Protein AF-A0A849DJG3-F1 (afdb_monomer_lite)

Radius of gyration: 14.97 Å; chains: 1; bounding box: 34×22×40 Å

Structure (mmCIF, N/CA/C/O backbone):
data_AF-A0A849DJG3-F1
#
_entry.id   AF-A0A849DJG3-F1
#
loop_
_atom_site.group_PDB
_atom_site.id
_atom_site.type_symbol
_atom_site.label_atom_id
_atom_site.label_alt_id
_atom_site.label_comp_id
_atom_site.label_asym_id
_atom_site.label_entity_id
_atom_site.label_seq_id
_atom_site.pdbx_PDB_ins_code
_atom_site.Cartn_x
_atom_site.Cartn_y
_atom_site.Cartn_z
_atom_site.occupancy
_atom_site.B_iso_or_equiv
_atom_site.auth_seq_id
_atom_site.auth_comp_id
_atom_site.auth_asym_id
_atom_site.auth_atom_id
_atom_site.pdbx_PDB_model_num
ATOM 1 N N . GLY A 1 1 ? 10.287 -8.464 -9.921 1.00 77.00 1 GLY A N 1
ATOM 2 C CA . GLY A 1 1 ? 10.095 -7.031 -9.621 1.00 77.00 1 GLY A CA 1
ATOM 3 C C . GLY A 1 1 ? 9.488 -6.338 -10.824 1.00 77.00 1 GLY A C 1
ATOM 4 O O . GLY A 1 1 ? 9.459 -6.937 -11.890 1.00 77.00 1 GLY A O 1
ATOM 5 N N . ILE A 1 2 ? 8.981 -5.118 -10.658 1.00 81.25 2 ILE A N 1
ATOM 6 C CA . ILE A 1 2 ? 8.447 -4.312 -11.768 1.00 81.25 2 ILE A CA 1
ATOM 7 C C . ILE A 1 2 ? 9.597 -3.468 -12.341 1.00 81.25 2 ILE A C 1
ATOM 9 O O . ILE A 1 2 ? 10.287 -2.836 -11.540 1.00 81.25 2 ILE A O 1
ATOM 13 N N . PRO A 1 3 ? 9.833 -3.462 -13.666 1.00 85.38 3 PRO A N 1
ATOM 14 C CA . PRO A 1 3 ? 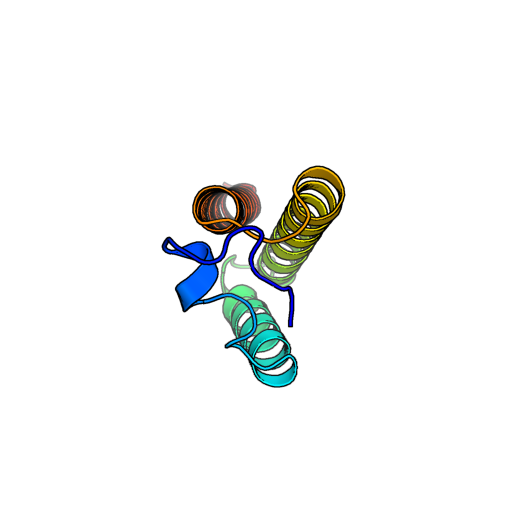10.914 -2.685 -1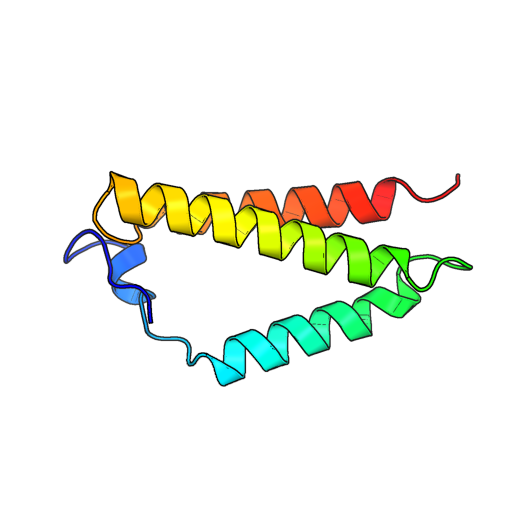4.266 1.00 85.38 3 PRO A CA 1
ATOM 15 C C . PRO A 1 3 ? 10.617 -1.178 -14.248 1.00 85.38 3 PRO A C 1
ATOM 17 O O . PRO A 1 3 ? 9.457 -0.751 -14.218 1.00 85.38 3 PRO A O 1
ATOM 20 N N . ALA A 1 4 ? 11.673 -0.367 -14.283 1.00 86.25 4 ALA A N 1
ATOM 21 C CA . ALA A 1 4 ? 11.552 1.077 -14.453 1.00 86.25 4 ALA A CA 1
ATOM 22 C C . ALA A 1 4 ? 11.092 1.418 -15.879 1.00 86.25 4 ALA A C 1
ATOM 24 O O . ALA A 1 4 ? 11.452 0.732 -16.831 1.00 86.25 4 ALA A O 1
ATOM 25 N N . ALA A 1 5 ? 10.307 2.486 -16.037 1.00 84.88 5 ALA A N 1
ATOM 26 C CA . ALA A 1 5 ? 9.841 2.940 -17.353 1.00 84.88 5 ALA A CA 1
ATOM 27 C C . ALA A 1 5 ? 10.922 3.706 -18.142 1.00 84.88 5 ALA A C 1
ATOM 29 O O . ALA A 1 5 ? 10.796 3.897 -19.348 1.00 84.88 5 ALA A O 1
ATOM 30 N N . ARG A 1 6 ? 11.950 4.210 -17.447 1.00 83.44 6 ARG A N 1
ATOM 31 C CA . ARG A 1 6 ? 13.086 4.961 -17.999 1.00 83.44 6 ARG A CA 1
ATOM 32 C C . ARG A 1 6 ? 14.368 4.519 -17.299 1.00 83.44 6 ARG A C 1
ATOM 34 O O . ARG A 1 6 ? 14.317 4.105 -16.144 1.00 83.44 6 ARG A O 1
ATOM 41 N N . GLU A 1 7 ? 15.501 4.662 -17.980 1.00 76.81 7 GLU A N 1
ATOM 42 C CA . GLU A 1 7 ? 16.822 4.273 -17.460 1.00 76.81 7 GLU A CA 1
ATOM 43 C C . GLU A 1 7 ? 17.356 5.212 -16.362 1.00 76.81 7 GLU A C 1
ATOM 45 O O . GLU A 1 7 ? 18.284 4.859 -15.642 1.00 76.81 7 GLU A O 1
ATOM 50 N N . THR A 1 8 ? 16.768 6.404 -16.204 1.00 74.25 8 THR A N 1
ATOM 51 C CA . THR A 1 8 ? 17.202 7.431 -15.245 1.00 74.25 8 THR A CA 1
ATOM 52 C C . THR A 1 8 ? 16.051 7.924 -14.354 1.00 74.25 8 THR A C 1
ATOM 54 O O . THR A 1 8 ? 14.870 7.730 -14.653 1.00 74.25 8 THR A O 1
ATOM 57 N N . GLY A 1 9 ? 16.394 8.584 -13.239 1.00 80.12 9 GLY A N 1
ATOM 58 C CA . GLY A 1 9 ? 15.446 9.154 -12.269 1.00 80.12 9 GLY A CA 1
ATOM 59 C C . GLY A 1 9 ? 15.118 8.232 -11.085 1.00 80.12 9 GLY A C 1
ATOM 60 O O . GLY A 1 9 ? 15.526 7.073 -11.055 1.00 80.12 9 GLY A O 1
ATOM 61 N N . MET A 1 10 ? 14.366 8.736 -10.093 1.00 74.88 10 MET A N 1
ATOM 62 C CA . MET A 1 10 ? 14.090 7.999 -8.841 1.00 74.88 10 MET A CA 1
ATOM 63 C C . MET A 1 10 ? 13.461 6.619 -9.061 1.00 74.88 10 MET A C 1
ATOM 65 O O . MET A 1 10 ? 13.811 5.680 -8.354 1.00 74.88 10 MET A O 1
ATOM 69 N N . GLY A 1 11 ? 12.574 6.470 -10.051 1.00 76.50 11 GLY A N 1
ATOM 70 C CA . GLY A 1 11 ? 11.958 5.178 -10.371 1.00 76.50 11 GLY A CA 1
ATOM 71 C C . GLY A 1 11 ? 12.983 4.104 -10.753 1.00 76.50 11 GLY A C 1
ATOM 72 O O . GLY A 1 11 ? 12.821 2.952 -10.365 1.00 76.50 11 GLY A O 1
ATOM 73 N N . ALA A 1 12 ? 14.071 4.483 -11.430 1.00 83.06 12 ALA A N 1
ATOM 74 C CA . ALA A 1 12 ? 15.148 3.567 -11.804 1.00 83.06 12 ALA A CA 1
ATOM 75 C C . ALA A 1 12 ? 15.964 3.081 -10.594 1.00 83.06 12 ALA A C 1
ATOM 77 O O . ALA A 1 12 ? 16.417 1.942 -10.585 1.00 83.06 12 ALA A O 1
ATOM 78 N N . LEU A 1 13 ? 16.101 3.907 -9.550 1.00 86.06 13 LEU A N 1
ATOM 79 C CA . LEU A 1 13 ? 16.875 3.569 -8.347 1.00 86.06 13 LEU A CA 1
ATOM 80 C C . LEU A 1 13 ? 16.195 2.517 -7.458 1.00 86.06 13 LEU A C 1
ATOM 82 O O . LEU A 1 13 ? 16.860 1.859 -6.662 1.00 86.06 13 LEU A O 1
ATOM 86 N N . VAL A 1 14 ? 14.872 2.383 -7.556 1.00 84.19 14 VAL A N 1
ATOM 87 C CA . VAL A 1 14 ? 14.063 1.575 -6.623 1.00 84.19 14 VAL A CA 1
ATOM 88 C C . VAL A 1 14 ? 13.256 0.474 -7.308 1.00 84.19 14 VAL A C 1
ATOM 90 O O . VAL A 1 14 ? 12.779 -0.450 -6.649 1.00 84.19 14 VAL A O 1
ATOM 93 N N . ALA A 1 15 ? 13.090 0.536 -8.629 1.00 86.75 15 ALA A N 1
ATOM 94 C CA . ALA A 1 15 ? 12.393 -0.495 -9.380 1.00 86.75 15 ALA A CA 1
ATOM 95 C C . ALA A 1 15 ? 13.087 -1.855 -9.219 1.00 86.75 15 ALA A C 1
ATOM 97 O O . ALA A 1 15 ? 14.273 -2.016 -9.487 1.00 86.75 15 ALA A O 1
ATOM 98 N N . GLY A 1 16 ? 12.324 -2.856 -8.782 1.00 84.81 16 GLY A N 1
ATOM 99 C CA . GLY A 1 16 ? 12.801 -4.235 -8.687 1.00 84.81 16 GLY A CA 1
ATOM 100 C C . GLY A 1 16 ? 13.797 -4.529 -7.561 1.00 84.81 16 GLY A C 1
ATOM 101 O O . GLY A 1 16 ? 14.229 -5.674 -7.467 1.00 84.81 16 GLY A O 1
ATOM 102 N N . THR A 1 17 ? 14.115 -3.567 -6.690 1.00 90.19 17 THR A N 1
ATOM 103 C CA . THR A 1 17 ? 15.072 -3.762 -5.584 1.00 90.19 17 THR A CA 1
ATOM 104 C C . THR A 1 17 ? 14.477 -4.522 -4.399 1.00 90.19 17 THR A C 1
ATOM 106 O O . THR A 1 17 ? 15.202 -5.163 -3.641 1.00 90.19 17 THR A O 1
ATOM 109 N N . VAL A 1 18 ? 13.151 -4.482 -4.239 1.00 90.50 18 VAL A N 1
ATOM 110 C CA . VAL A 1 18 ? 12.458 -5.119 -3.115 1.00 90.50 18 VAL A CA 1
ATOM 111 C C . VAL A 1 18 ? 11.979 -6.515 -3.509 1.00 90.50 18 VAL A C 1
ATOM 113 O O . VAL A 1 18 ? 11.205 -6.688 -4.456 1.00 90.50 18 VAL A O 1
ATOM 116 N N . ALA A 1 19 ? 12.421 -7.525 -2.761 1.00 92.81 19 ALA A N 1
ATOM 117 C CA . ALA A 1 19 ? 11.991 -8.902 -2.955 1.00 92.81 19 ALA A CA 1
ATOM 118 C C . ALA A 1 19 ? 10.509 -9.079 -2.573 1.00 92.81 19 ALA A C 1
ATOM 120 O O . ALA A 1 19 ? 10.031 -8.515 -1.588 1.00 92.81 19 ALA A O 1
ATOM 121 N N . ALA A 1 20 ? 9.779 -9.909 -3.325 1.00 91.38 20 ALA A N 1
ATOM 122 C CA . ALA A 1 20 ? 8.359 -10.168 -3.070 1.00 91.38 20 ALA A CA 1
ATOM 123 C C . ALA A 1 20 ? 8.062 -10.674 -1.638 1.00 91.38 20 ALA A C 1
ATOM 125 O O . ALA A 1 20 ? 7.088 -10.196 -1.052 1.00 91.38 20 ALA A O 1
ATOM 126 N N . PRO A 1 21 ? 8.891 -11.549 -1.026 1.00 94.06 21 PRO A N 1
ATOM 127 C CA . PRO A 1 21 ? 8.700 -11.944 0.369 1.00 94.06 21 PRO A CA 1
ATOM 128 C C . PRO A 1 21 ? 8.776 -10.761 1.337 1.00 94.06 21 PRO A C 1
ATOM 130 O O . PRO A 1 21 ? 7.970 -10.680 2.256 1.00 94.06 21 PRO A O 1
ATOM 133 N N . THR A 1 22 ? 9.685 -9.809 1.109 1.00 95.06 22 THR A N 1
ATOM 134 C CA . THR A 1 22 ? 9.815 -8.603 1.939 1.00 95.06 22 THR A CA 1
ATOM 135 C C . THR A 1 22 ? 8.554 -7.748 1.871 1.00 95.06 22 THR A C 1
ATOM 137 O O . THR A 1 22 ? 8.061 -7.308 2.905 1.00 95.06 22 THR A O 1
ATOM 140 N N . VAL A 1 23 ? 7.989 -7.561 0.672 1.00 93.19 23 VAL A N 1
ATOM 141 C CA . VAL A 1 23 ? 6.716 -6.840 0.493 1.00 93.19 23 VAL A CA 1
ATOM 142 C C . VAL A 1 23 ? 5.580 -7.552 1.229 1.00 93.19 23 VAL A C 1
ATOM 144 O O . VAL A 1 23 ? 4.821 -6.907 1.947 1.00 93.19 23 VAL A O 1
ATOM 147 N N . ALA A 1 24 ? 5.478 -8.876 1.086 1.00 94.69 24 ALA A N 1
ATOM 148 C CA . ALA A 1 24 ? 4.428 -9.664 1.726 1.00 94.69 24 ALA A CA 1
ATOM 149 C C . ALA A 1 24 ? 4.522 -9.622 3.260 1.00 94.69 24 ALA A C 1
ATOM 151 O O . ALA A 1 24 ? 3.515 -9.400 3.930 1.00 94.69 24 ALA A O 1
ATOM 152 N N . LEU A 1 25 ? 5.727 -9.780 3.816 1.00 97.81 25 LEU A N 1
ATOM 153 C CA . LEU A 1 25 ? 5.964 -9.719 5.260 1.00 97.81 25 LEU A CA 1
ATOM 154 C C . LEU A 1 25 ? 5.700 -8.320 5.825 1.00 97.81 25 LEU A C 1
ATOM 156 O O . LEU A 1 25 ? 5.077 -8.204 6.877 1.00 97.81 25 LEU A O 1
ATOM 160 N N . ALA A 1 26 ? 6.115 -7.262 5.123 1.00 96.75 26 ALA A N 1
ATOM 161 C CA . ALA A 1 26 ? 5.830 -5.889 5.533 1.00 96.75 26 ALA A CA 1
ATOM 162 C C . ALA A 1 26 ? 4.322 -5.597 5.513 1.00 96.75 26 ALA A C 1
ATOM 164 O O . ALA A 1 26 ? 3.788 -5.076 6.490 1.00 96.75 26 ALA A O 1
ATOM 165 N N . ALA A 1 27 ? 3.619 -5.986 4.444 1.00 95.94 27 ALA A N 1
ATOM 166 C CA . ALA A 1 27 ? 2.168 -5.836 4.346 1.00 95.94 27 ALA A CA 1
ATOM 167 C C . ALA A 1 27 ? 1.437 -6.591 5.466 1.00 95.94 27 ALA A C 1
ATOM 169 O O . ALA A 1 27 ? 0.532 -6.036 6.089 1.00 95.94 27 ALA A O 1
ATOM 170 N N . LEU A 1 28 ? 1.861 -7.825 5.767 1.00 97.75 28 LEU A N 1
ATOM 171 C CA . LEU A 1 28 ? 1.318 -8.608 6.875 1.00 97.75 28 LEU A CA 1
ATOM 172 C C . LEU A 1 28 ? 1.580 -7.928 8.224 1.00 97.75 28 LEU A C 1
ATOM 174 O O . LEU A 1 28 ? 0.655 -7.783 9.016 1.00 97.75 28 LEU A O 1
ATOM 178 N N . GLY A 1 29 ? 2.809 -7.473 8.476 1.00 98.00 29 GLY A N 1
ATOM 179 C CA . GLY A 1 29 ? 3.172 -6.776 9.712 1.00 98.00 29 GLY A CA 1
ATOM 180 C C . GLY A 1 29 ? 2.354 -5.503 9.933 1.00 98.00 29 GLY A C 1
ATOM 181 O O . GLY A 1 29 ? 1.834 -5.294 11.025 1.00 98.00 29 GLY A O 1
ATOM 182 N N . ILE A 1 30 ? 2.170 -4.692 8.886 1.00 97.31 30 ILE A N 1
ATOM 183 C CA . ILE A 1 30 ? 1.344 -3.475 8.935 1.00 97.31 30 ILE A CA 1
ATOM 184 C C . ILE A 1 30 ? -0.127 -3.827 9.189 1.00 97.31 30 ILE A C 1
ATOM 186 O O . ILE A 1 30 ? -0.765 -3.199 10.031 1.00 97.31 30 ILE A O 1
ATOM 190 N N . ALA A 1 31 ? -0.667 -4.846 8.513 1.00 96.38 31 ALA A N 1
ATOM 191 C CA . ALA A 1 31 ? -2.045 -5.283 8.728 1.00 96.38 31 ALA A CA 1
ATOM 192 C C . ALA A 1 31 ? -2.270 -5.786 10.164 1.00 96.38 31 ALA A C 1
ATOM 194 O O . ALA A 1 31 ? -3.266 -5.423 10.782 1.00 96.38 31 ALA A O 1
ATOM 195 N N . LEU A 1 32 ? -1.335 -6.565 10.721 1.00 97.75 32 LEU A N 1
ATOM 196 C CA . LEU A 1 32 ? -1.399 -7.032 12.110 1.00 97.75 32 LEU A CA 1
ATOM 197 C C . LEU A 1 32 ? -1.296 -5.870 13.107 1.00 97.75 32 LEU A C 1
ATOM 199 O O . LEU A 1 32 ? -2.081 -5.807 14.050 1.00 97.75 32 LEU A O 1
ATOM 203 N N . ALA A 1 33 ? -0.385 -4.921 12.881 1.00 96.75 33 ALA A N 1
ATOM 204 C CA . ALA A 1 33 ? -0.255 -3.728 13.720 1.00 96.75 33 ALA A CA 1
ATOM 205 C C . ALA A 1 33 ? -1.516 -2.846 13.685 1.00 96.75 33 ALA A C 1
ATOM 207 O O . ALA A 1 33 ? -1.856 -2.201 14.675 1.00 96.75 33 ALA A O 1
ATOM 208 N N . ALA A 1 34 ? -2.247 -2.847 12.568 1.00 95.75 34 ALA A N 1
ATOM 209 C CA . ALA A 1 34 ? -3.481 -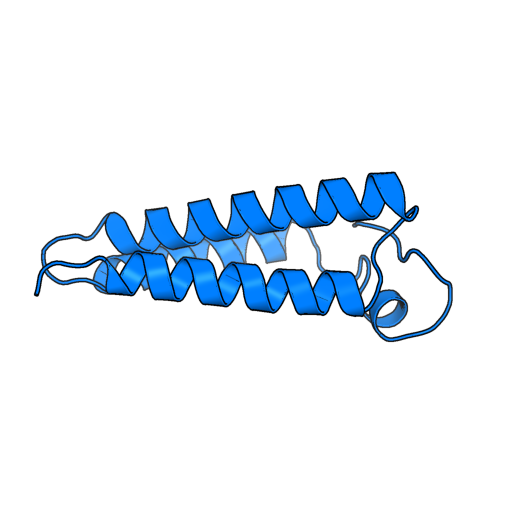2.085 12.417 1.00 95.75 34 ALA A CA 1
ATOM 210 C C . ALA A 1 34 ? -4.683 -2.692 13.170 1.00 95.75 34 ALA A C 1
ATOM 212 O O . ALA A 1 34 ? -5.704 -2.017 13.299 1.00 95.75 34 ALA A O 1
ATOM 213 N N . ILE A 1 35 ? -4.592 -3.923 13.698 1.00 96.56 35 ILE A N 1
ATOM 214 C CA . ILE A 1 35 ? -5.686 -4.564 14.456 1.00 96.56 35 ILE A CA 1
ATOM 215 C C . ILE A 1 35 ? -6.102 -3.706 15.656 1.00 96.56 35 ILE A C 1
ATOM 217 O O . ILE A 1 35 ? -7.287 -3.543 15.928 1.00 96.56 35 ILE A O 1
ATOM 221 N N . SER A 1 36 ? -5.146 -3.118 16.371 1.00 94.19 36 SER A N 1
ATOM 222 C CA . SER A 1 36 ? -5.422 -2.299 17.556 1.00 94.19 36 SER A CA 1
ATOM 223 C C . SER A 1 36 ? -5.722 -0.831 17.243 1.00 94.19 36 SER A C 1
ATOM 225 O O . SER A 1 36 ? -5.853 -0.038 18.170 1.00 94.19 36 SER A O 1
ATOM 227 N N . ALA A 1 37 ? -5.810 -0.442 15.966 1.00 92.88 37 ALA A N 1
ATOM 228 C CA . ALA A 1 37 ? -5.927 0.965 15.581 1.00 92.88 37 ALA A CA 1
ATOM 229 C C . ALA A 1 37 ? -7.258 1.606 16.007 1.00 92.88 37 ALA A C 1
ATOM 231 O O . ALA A 1 37 ? -7.313 2.819 16.194 1.00 92.88 37 ALA A O 1
ATOM 232 N N . ILE A 1 38 ? -8.328 0.812 16.145 1.00 92.56 38 ILE A N 1
ATOM 233 C CA . ILE A 1 38 ? -9.670 1.307 16.476 1.00 92.56 38 ILE A CA 1
ATOM 234 C C . ILE A 1 38 ? -10.273 0.450 17.593 1.00 92.56 38 ILE A C 1
ATOM 236 O O . ILE A 1 38 ? -10.565 -0.733 17.367 1.00 92.56 38 ILE A O 1
ATOM 240 N N . PRO A 1 39 ? -10.493 1.024 18.792 1.00 90.94 39 PRO A N 1
ATOM 241 C CA . PRO A 1 39 ? -11.127 0.320 19.899 1.00 90.94 39 PRO A CA 1
ATOM 242 C C . PRO A 1 39 ? -12.474 -0.288 19.491 1.00 90.94 39 PRO A C 1
ATOM 244 O O . PRO A 1 39 ? -13.304 0.358 18.857 1.00 90.94 39 PRO A O 1
ATOM 247 N N . GLY A 1 40 ? -12.686 -1.562 19.825 1.00 92.31 40 GLY A N 1
ATOM 248 C CA . GLY A 1 40 ? -13.931 -2.276 19.521 1.00 92.31 40 GLY A CA 1
ATOM 249 C C . GLY A 1 40 ? -14.127 -2.685 18.053 1.00 92.31 40 GLY A C 1
ATOM 250 O O . GLY A 1 40 ? -15.099 -3.376 17.753 1.00 92.31 40 GLY A O 1
ATOM 251 N N . ARG A 1 41 ? -13.220 -2.326 17.128 1.00 93.69 41 ARG A N 1
ATOM 252 C CA . ARG A 1 41 ? -13.309 -2.697 15.699 1.00 93.69 41 ARG A CA 1
ATOM 253 C C . ARG A 1 41 ? -11.973 -3.232 15.161 1.00 93.69 41 ARG A C 1
ATOM 255 O O . ARG A 1 41 ? -11.386 -2.624 14.265 1.00 93.69 41 ARG A O 1
ATOM 262 N N . PRO A 1 42 ? -11.513 -4.410 15.629 1.00 95.19 42 PRO A N 1
ATOM 263 C CA . PRO A 1 42 ? -10.185 -4.937 15.298 1.00 95.19 42 PRO A CA 1
ATOM 264 C C . PRO A 1 42 ? -9.979 -5.257 13.812 1.00 95.19 42 PRO A C 1
ATOM 266 O O . PRO A 1 42 ? -8.858 -5.412 13.341 1.00 95.19 42 PRO A O 1
ATOM 269 N N . TRP A 1 43 ? -11.068 -5.373 13.057 1.00 95.75 43 TRP A N 1
ATOM 270 C CA . TRP A 1 43 ? -11.049 -5.666 11.629 1.00 95.75 43 TRP A CA 1
ATOM 271 C C . TRP A 1 43 ? -10.861 -4.421 10.758 1.00 95.75 43 TRP A C 1
ATOM 273 O O . TRP A 1 43 ? -10.419 -4.542 9.618 1.00 95.75 43 TRP A O 1
ATOM 283 N N . GLN A 1 44 ? -11.189 -3.226 11.258 1.00 95.69 44 GLN A N 1
ATOM 284 C CA . GLN A 1 44 ? -11.268 -2.031 10.418 1.00 95.69 44 GLN A CA 1
ATOM 285 C C . GLN A 1 44 ? -9.889 -1.583 9.925 1.00 95.69 44 GLN A C 1
ATOM 287 O O . GLN A 1 44 ? -9.738 -1.284 8.743 1.00 95.69 44 GLN A O 1
ATOM 292 N N . GLY A 1 45 ? -8.877 -1.593 10.796 1.00 96.38 45 GLY A N 1
ATOM 293 C CA . GLY A 1 45 ? -7.504 -1.267 10.413 1.00 96.38 45 GLY A CA 1
ATOM 294 C C . GLY A 1 45 ? -6.931 -2.215 9.352 1.00 96.38 45 GLY A C 1
ATOM 295 O O . GLY A 1 45 ? -6.535 -1.737 8.288 1.00 96.38 45 GLY A O 1
ATOM 296 N N . PRO A 1 46 ? -6.945 -3.546 9.565 1.00 97.38 46 PRO A N 1
ATOM 297 C CA . PRO A 1 46 ? -6.500 -4.506 8.555 1.00 97.38 46 PRO A CA 1
ATOM 298 C C . PRO A 1 46 ? -7.236 -4.358 7.217 1.00 97.38 46 PRO A C 1
ATOM 300 O O . PRO A 1 46 ? -6.605 -4.384 6.162 1.00 97.38 46 PRO A O 1
ATOM 303 N N . VAL A 1 47 ? -8.559 -4.152 7.242 1.00 97.25 47 VAL A N 1
ATOM 304 C CA . VAL A 1 47 ? -9.356 -3.944 6.021 1.00 97.25 47 VAL A CA 1
ATOM 305 C C . VAL A 1 47 ? -8.946 -2.660 5.296 1.00 97.25 47 VAL A C 1
ATOM 307 O O . VAL A 1 47 ? -8.800 -2.689 4.075 1.00 97.25 47 VAL A O 1
ATOM 310 N N . ALA A 1 48 ? -8.704 -1.560 6.016 1.00 97.00 48 ALA A N 1
ATOM 311 C CA . ALA A 1 48 ? -8.232 -0.307 5.426 1.00 97.00 48 ALA A CA 1
ATOM 312 C C . ALA A 1 48 ? -6.865 -0.475 4.744 1.00 97.00 48 ALA A C 1
ATOM 314 O O . ALA A 1 48 ? -6.695 -0.050 3.602 1.00 97.00 48 ALA A O 1
ATOM 315 N N . VAL A 1 49 ? -5.923 -1.164 5.399 1.00 97.19 49 VAL A N 1
ATOM 316 C CA . VAL A 1 49 ? -4.596 -1.473 4.837 1.00 97.19 49 VAL A CA 1
ATOM 317 C C . VAL A 1 49 ? -4.726 -2.310 3.564 1.00 97.19 49 VAL A C 1
ATOM 319 O O . VAL A 1 49 ? -4.141 -1.967 2.537 1.00 97.19 49 VAL A O 1
ATOM 322 N N . VAL A 1 50 ? -5.518 -3.387 3.590 1.00 97.81 50 VAL A N 1
ATOM 323 C CA . VAL A 1 50 ? -5.717 -4.253 2.415 1.00 97.81 50 VAL A CA 1
ATOM 324 C C . VAL A 1 50 ? -6.362 -3.481 1.265 1.00 97.81 50 VAL A C 1
ATOM 326 O O . VAL A 1 50 ? -5.888 -3.570 0.133 1.00 97.81 50 VAL A O 1
ATOM 329 N N . ALA A 1 51 ? -7.401 -2.688 1.535 1.00 97.81 51 ALA A N 1
ATOM 330 C CA . ALA A 1 51 ? -8.060 -1.873 0.517 1.00 97.81 51 ALA A CA 1
ATOM 331 C C . ALA A 1 51 ? -7.098 -0.853 -0.116 1.00 97.81 51 ALA A C 1
ATOM 333 O O . ALA A 1 51 ? -7.062 -0.715 -1.341 1.00 97.81 51 ALA A O 1
ATOM 334 N N . ALA A 1 52 ? -6.272 -0.193 0.701 1.00 97.94 52 ALA A N 1
ATOM 335 C CA . ALA A 1 52 ? -5.256 0.749 0.243 1.00 97.94 52 ALA A CA 1
ATOM 336 C C . ALA A 1 52 ? -4.193 0.070 -0.642 1.00 97.94 52 ALA A C 1
ATOM 338 O O . ALA A 1 52 ? -3.882 0.568 -1.726 1.00 97.94 52 ALA A O 1
ATOM 339 N N . LEU A 1 53 ? -3.694 -1.106 -0.241 1.00 97.75 53 LEU A N 1
ATOM 340 C CA . LEU A 1 53 ? -2.732 -1.888 -1.027 1.00 97.75 53 LEU A CA 1
ATOM 341 C C . LEU A 1 53 ? -3.318 -2.372 -2.360 1.00 97.75 53 LEU A C 1
ATOM 343 O O . LEU A 1 53 ? -2.631 -2.337 -3.382 1.00 97.75 53 LEU A O 1
ATOM 347 N N . VAL A 1 54 ? -4.587 -2.791 -2.380 1.00 98.19 54 VAL A N 1
ATOM 348 C CA . VAL A 1 54 ? -5.285 -3.168 -3.620 1.00 98.19 54 VAL A CA 1
ATOM 349 C C . VAL A 1 54 ? -5.394 -1.968 -4.558 1.00 98.19 54 VAL A C 1
ATOM 351 O O . VAL A 1 54 ? -5.061 -2.088 -5.738 1.00 98.19 54 VAL A O 1
ATOM 354 N N . ALA A 1 55 ? -5.801 -0.802 -4.051 1.00 98.12 55 ALA A N 1
ATOM 355 C CA . ALA A 1 55 ? -5.89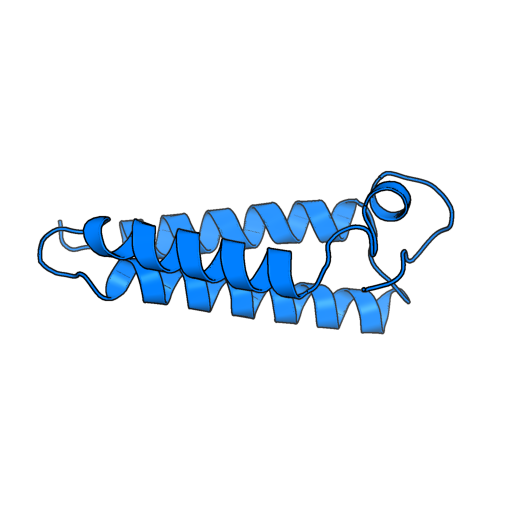7 0.420 -4.847 1.00 98.12 55 ALA A CA 1
ATOM 356 C C . ALA A 1 55 ? -4.538 0.831 -5.438 1.00 98.12 55 ALA A C 1
ATOM 358 O O . ALA A 1 55 ? -4.439 1.089 -6.640 1.00 98.12 55 ALA A O 1
ATOM 359 N N . ALA A 1 56 ? -3.474 0.804 -4.632 1.00 96.94 56 ALA A N 1
ATOM 360 C CA . ALA A 1 56 ? -2.115 1.067 -5.096 1.00 96.94 56 ALA A CA 1
ATOM 361 C C . ALA A 1 56 ? -1.653 0.045 -6.146 1.00 96.94 56 ALA A C 1
ATOM 363 O O . ALA A 1 56 ? -1.088 0.420 -7.172 1.00 96.94 56 ALA A O 1
ATOM 364 N N . GLY A 1 57 ? -1.953 -1.242 -5.952 1.00 95.94 57 GLY A N 1
ATOM 365 C CA . GLY A 1 57 ? -1.660 -2.294 -6.927 1.00 95.94 57 GLY A CA 1
ATOM 366 C C . GLY A 1 57 ? -2.372 -2.081 -8.266 1.00 95.94 57 GLY A C 1
ATOM 367 O O . GLY A 1 57 ? -1.772 -2.271 -9.326 1.00 95.94 57 GLY A O 1
ATOM 368 N N . LEU A 1 58 ? -3.631 -1.634 -8.246 1.00 97.81 58 LEU A N 1
ATOM 369 C CA . LEU A 1 58 ? -4.384 -1.287 -9.454 1.00 97.81 58 LEU A CA 1
ATOM 370 C C . LEU A 1 58 ? -3.805 -0.057 -10.158 1.00 97.81 58 LEU A C 1
ATOM 372 O O . LEU A 1 58 ? -3.656 -0.087 -11.382 1.00 97.81 58 LEU A O 1
ATOM 376 N N . LEU A 1 59 ? -3.438 0.981 -9.402 1.00 96.12 59 LEU A N 1
ATOM 377 C CA . LEU A 1 59 ? -2.772 2.178 -9.919 1.00 96.12 59 LEU A CA 1
ATOM 378 C C . LEU A 1 59 ? -1.448 1.814 -10.594 1.00 96.12 59 LEU A C 1
ATOM 380 O O . LEU A 1 59 ? -1.236 2.155 -11.756 1.00 96.12 59 LEU A O 1
ATOM 384 N N . ILE A 1 60 ? -0.593 1.054 -9.909 1.00 95.19 60 ILE A N 1
ATOM 385 C CA . ILE A 1 60 ? 0.692 0.590 -10.439 1.00 95.19 60 ILE A CA 1
ATOM 386 C C . ILE A 1 60 ? 0.471 -0.263 -11.688 1.00 95.19 60 ILE A C 1
ATOM 388 O O . ILE A 1 60 ? 1.106 -0.033 -12.714 1.00 95.19 60 ILE A O 1
ATOM 392 N N . ARG A 1 61 ? -0.471 -1.213 -11.662 1.00 95.81 61 ARG A N 1
ATOM 393 C CA . ARG A 1 61 ? -0.801 -2.039 -12.834 1.00 95.81 61 ARG A CA 1
ATOM 394 C C . ARG A 1 61 ? -1.306 -1.196 -14.003 1.00 95.81 61 ARG A C 1
ATOM 396 O O . ARG A 1 61 ? -1.045 -1.534 -15.157 1.00 95.81 61 ARG A O 1
ATOM 403 N N . HIS A 1 62 ? -2.082 -0.148 -13.744 1.00 96.38 62 HIS A N 1
ATOM 404 C CA . HIS A 1 62 ? -2.526 0.778 -14.781 1.00 96.38 62 HIS A CA 1
ATOM 405 C C . HIS A 1 62 ? -1.340 1.555 -15.359 1.00 96.38 62 HIS A C 1
ATOM 407 O O . HIS A 1 62 ? -1.150 1.548 -16.573 1.00 96.38 62 HIS A O 1
ATOM 413 N N . ALA A 1 63 ? -0.515 2.145 -14.496 1.00 94.44 63 ALA A N 1
ATOM 414 C CA . ALA A 1 63 ? 0.649 2.926 -14.881 1.00 94.44 63 ALA A CA 1
ATOM 415 C C . ALA A 1 63 ? 1.660 2.098 -15.680 1.00 94.44 63 ALA A C 1
ATOM 417 O O . ALA A 1 63 ? 2.043 2.505 -16.768 1.00 94.44 63 ALA A O 1
ATOM 418 N N . VAL A 1 64 ? 2.007 0.892 -15.226 1.00 94.25 64 VAL A N 1
ATOM 419 C CA . VAL A 1 64 ? 2.929 -0.009 -15.939 1.00 94.25 64 VAL A CA 1
ATOM 420 C C . VAL A 1 64 ? 2.391 -0.371 -17.320 1.00 94.25 64 VAL A C 1
ATOM 422 O O . VAL A 1 64 ? 3.130 -0.318 -18.297 1.00 94.25 64 VAL A O 1
ATOM 425 N N . ARG A 1 65 ? 1.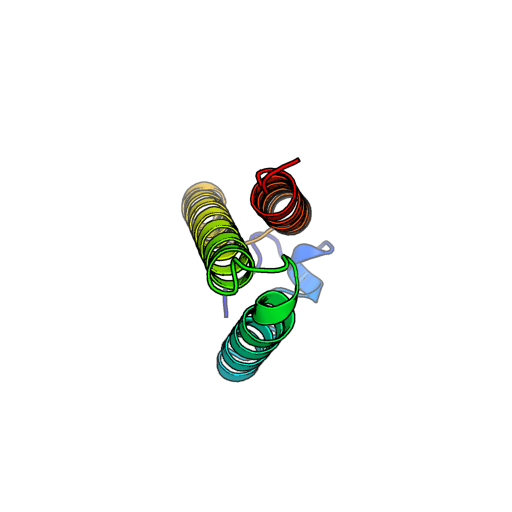093 -0.688 -17.433 1.00 94.81 65 ARG A N 1
ATOM 426 C CA . ARG A 1 65 ? 0.470 -1.001 -18.732 1.00 94.81 65 ARG A CA 1
ATOM 427 C C . ARG A 1 65 ? 0.442 0.193 -19.686 1.00 94.81 65 ARG A C 1
ATOM 429 O O . ARG A 1 65 ? 0.453 -0.015 -20.892 1.00 94.81 65 ARG A O 1
ATOM 436 N N . ARG A 1 66 ? 0.350 1.418 -19.165 1.00 94.88 66 ARG A N 1
ATOM 437 C CA . ARG A 1 66 ? 0.281 2.650 -19.966 1.00 94.88 66 ARG A CA 1
ATOM 438 C C . ARG A 1 66 ? 1.654 3.218 -20.320 1.00 94.88 66 ARG A C 1
ATOM 440 O O . ARG A 1 66 ? 1.807 3.756 -21.406 1.00 94.88 66 ARG A O 1
ATOM 447 N N . LEU A 1 67 ? 2.612 3.127 -19.402 1.00 91.06 67 LEU A N 1
ATOM 448 C CA . LEU A 1 67 ? 3.905 3.814 -19.463 1.00 91.06 67 LEU A CA 1
ATOM 449 C C . LEU A 1 67 ? 5.079 2.869 -19.757 1.00 91.06 67 LEU A C 1
ATOM 451 O O . LEU A 1 67 ? 6.185 3.344 -19.982 1.00 91.06 67 LEU A O 1
ATOM 455 N N . GLY A 1 68 ? 4.864 1.549 -19.733 1.00 89.69 68 GLY A N 1
ATOM 456 C CA . GLY A 1 68 ? 5.906 0.544 -19.977 1.00 89.69 68 GLY A CA 1
ATOM 457 C C . GLY A 1 68 ? 6.760 0.187 -18.753 1.00 89.69 68 GLY A C 1
ATOM 458 O O . GLY A 1 68 ? 7.679 -0.615 -18.870 1.00 89.69 68 GLY A O 1
ATOM 459 N N . GLY A 1 69 ? 6.458 0.737 -17.574 1.00 89.94 69 GLY A N 1
ATOM 460 C CA . GLY A 1 69 ? 7.174 0.469 -16.324 1.00 89.94 69 GLY A CA 1
ATOM 461 C C . GLY A 1 69 ? 6.760 1.427 -15.204 1.00 89.94 69 GLY A C 1
ATOM 462 O O . GLY A 1 69 ? 5.773 2.152 -15.337 1.00 89.94 69 GLY A O 1
ATOM 463 N N . ILE A 1 70 ? 7.515 1.447 -14.102 1.00 91.31 70 ILE A N 1
ATOM 464 C CA . ILE A 1 70 ? 7.333 2.411 -12.998 1.00 91.31 70 ILE A CA 1
ATOM 465 C C . ILE A 1 70 ? 8.212 3.656 -13.184 1.00 91.31 70 ILE A C 1
ATOM 467 O O . ILE A 1 70 ? 9.382 3.557 -13.553 1.00 91.31 70 ILE A O 1
ATOM 471 N N . THR A 1 71 ? 7.656 4.831 -12.882 1.00 92.00 71 THR A N 1
ATOM 472 C CA . THR A 1 71 ? 8.372 6.116 -12.774 1.00 92.00 71 THR A CA 1
ATOM 473 C C . THR A 1 71 ? 8.402 6.607 -11.322 1.00 92.00 71 THR A C 1
ATOM 475 O O . THR A 1 71 ? 7.730 6.043 -10.456 1.00 92.00 71 THR A O 1
ATOM 478 N N . GLY A 1 72 ? 9.159 7.677 -11.049 1.00 89.69 72 GLY A N 1
ATOM 479 C CA . GLY A 1 72 ? 9.150 8.338 -9.737 1.00 89.69 72 GLY A CA 1
ATOM 480 C C . GLY A 1 72 ? 7.763 8.868 -9.352 1.00 89.69 72 GLY A C 1
ATOM 481 O O . GLY A 1 72 ? 7.315 8.622 -8.237 1.00 89.69 72 GLY A O 1
ATOM 482 N N . ASP A 1 73 ? 7.046 9.489 -10.293 1.00 91.31 73 ASP A N 1
ATOM 483 C CA . ASP A 1 73 ? 5.707 10.049 -10.048 1.00 91.31 73 ASP A CA 1
ATOM 484 C C . ASP A 1 73 ? 4.680 8.967 -9.696 1.00 91.31 73 ASP A C 1
ATOM 486 O O . ASP A 1 73 ? 3.855 9.147 -8.806 1.00 91.31 73 ASP A O 1
ATOM 490 N N . VAL A 1 74 ? 4.754 7.805 -10.355 1.00 93.25 74 VAL A N 1
ATOM 491 C CA . VAL A 1 74 ? 3.880 6.657 -10.059 1.00 93.25 74 VAL A CA 1
ATOM 492 C C . VAL A 1 74 ? 4.137 6.127 -8.652 1.00 93.25 74 VAL A C 1
ATOM 494 O O . VAL A 1 74 ? 3.192 5.760 -7.956 1.00 93.25 74 VAL A O 1
ATOM 497 N N . LEU A 1 75 ? 5.402 6.088 -8.226 1.00 91.62 75 LEU A N 1
ATOM 498 C CA . LEU A 1 75 ? 5.752 5.679 -6.870 1.00 91.62 75 LEU A CA 1
ATOM 499 C C . LEU A 1 75 ? 5.256 6.695 -5.835 1.00 91.62 75 LEU A C 1
ATOM 501 O O . LEU A 1 75 ? 4.657 6.288 -4.844 1.00 91.62 75 LEU A O 1
ATOM 505 N N . GLY A 1 76 ? 5.453 7.993 -6.087 1.00 94.06 76 GLY A N 1
ATOM 506 C CA . GLY A 1 76 ? 4.938 9.068 -5.234 1.00 94.06 76 GLY A CA 1
ATOM 507 C C . GLY A 1 76 ? 3.419 8.993 -5.081 1.00 94.06 76 GLY A C 1
ATOM 508 O O . GLY A 1 76 ? 2.914 8.906 -3.964 1.00 94.06 76 GLY A O 1
ATOM 509 N N . ALA A 1 77 ? 2.698 8.882 -6.198 1.00 95.56 77 ALA A N 1
ATOM 510 C CA . ALA A 1 77 ? 1.248 8.721 -6.198 1.00 95.56 77 ALA A CA 1
ATOM 511 C C . ALA A 1 77 ? 0.796 7.450 -5.461 1.00 95.56 77 ALA A C 1
ATOM 513 O O . ALA A 1 77 ? -0.199 7.477 -4.742 1.00 95.56 77 ALA A O 1
ATOM 514 N N . ALA A 1 78 ? 1.514 6.330 -5.598 1.00 95.62 78 ALA A N 1
ATOM 515 C CA . ALA A 1 78 ? 1.190 5.106 -4.869 1.00 95.62 78 ALA A CA 1
ATOM 516 C C . ALA A 1 78 ? 1.340 5.282 -3.349 1.00 95.62 78 ALA A C 1
ATOM 518 O O . ALA A 1 78 ? 0.490 4.796 -2.600 1.00 95.62 78 ALA A O 1
ATOM 519 N N . VAL A 1 79 ? 2.380 5.989 -2.893 1.00 95.69 79 VAL A N 1
ATOM 520 C CA . VAL A 1 79 ? 2.579 6.309 -1.469 1.00 95.69 79 VAL A CA 1
ATOM 521 C C . VAL A 1 79 ? 1.447 7.194 -0.953 1.00 95.69 79 VAL A C 1
ATOM 523 O O . VAL A 1 79 ? 0.829 6.848 0.054 1.00 95.69 79 VAL A O 1
ATOM 526 N N . GLU A 1 80 ? 1.129 8.281 -1.659 1.00 97.81 80 GLU A N 1
ATOM 527 C CA . GLU A 1 80 ? 0.045 9.192 -1.277 1.00 97.81 80 GLU A CA 1
ATOM 528 C C . GLU A 1 80 ? -1.309 8.480 -1.241 1.00 97.81 80 GLU A C 1
ATOM 530 O O . GLU A 1 80 ? -1.985 8.514 -0.218 1.00 97.81 80 GLU A O 1
ATOM 535 N N . VAL A 1 81 ? -1.681 7.749 -2.299 1.00 98.06 81 VAL A N 1
ATOM 536 C CA . VAL A 1 81 ? -2.957 7.013 -2.364 1.00 98.06 81 VAL A CA 1
ATOM 537 C C . VAL A 1 81 ? -3.069 5.994 -1.236 1.00 98.06 81 VAL A C 1
ATOM 539 O O . VAL A 1 81 ? -4.106 5.922 -0.576 1.00 98.06 81 VAL A O 1
ATOM 542 N N . THR A 1 82 ? -2.013 5.217 -0.984 1.00 97.56 82 THR A N 1
ATOM 543 C CA . THR A 1 82 ? -2.036 4.209 0.086 1.00 97.56 82 THR A CA 1
ATOM 544 C C . THR A 1 82 ? -2.188 4.875 1.452 1.00 97.56 82 THR A C 1
ATOM 546 O O . THR A 1 82 ? -3.021 4.450 2.256 1.00 97.56 82 THR A O 1
ATOM 549 N N . GLY A 1 83 ? -1.419 5.938 1.707 1.00 97.06 83 GLY A N 1
ATOM 550 C CA . GLY A 1 83 ? -1.474 6.702 2.951 1.00 97.06 83 GLY A CA 1
ATOM 551 C C . GLY A 1 83 ? -2.845 7.334 3.172 1.00 97.06 83 GLY A C 1
ATOM 552 O O . GLY A 1 83 ? -3.462 7.111 4.212 1.00 97.06 83 GLY A O 1
ATOM 553 N N . THR A 1 84 ? -3.370 8.045 2.174 1.00 97.94 84 THR A N 1
ATOM 554 C CA . THR A 1 84 ? -4.686 8.687 2.232 1.00 97.94 84 THR A CA 1
ATOM 555 C C . THR A 1 84 ? -5.798 7.673 2.463 1.00 97.94 84 THR A C 1
ATOM 557 O O . THR A 1 84 ? -6.607 7.871 3.364 1.00 97.94 84 THR A O 1
ATOM 560 N N . LEU A 1 85 ? -5.843 6.571 1.707 1.00 97.81 85 LEU A N 1
ATOM 561 C CA . LEU A 1 85 ? -6.890 5.557 1.875 1.00 97.81 85 LEU A CA 1
ATOM 562 C C . LEU A 1 85 ? -6.813 4.866 3.236 1.00 97.81 85 LEU A C 1
ATOM 564 O O . LEU A 1 85 ? -7.852 4.595 3.834 1.00 97.81 85 LEU A O 1
ATOM 568 N N . THR A 1 86 ? -5.604 4.625 3.747 1.00 96.50 86 THR A N 1
ATOM 569 C CA . THR A 1 86 ? -5.422 4.070 5.094 1.00 96.50 86 THR A CA 1
ATOM 570 C C . THR A 1 86 ? -5.930 5.051 6.148 1.00 96.50 86 THR A C 1
ATOM 572 O O . THR A 1 86 ? -6.742 4.670 6.986 1.00 96.50 86 THR A O 1
ATOM 575 N N . LEU A 1 87 ? -5.517 6.322 6.085 1.00 95.50 87 LEU A N 1
ATOM 576 C CA . LEU A 1 87 ? -5.944 7.356 7.033 1.00 95.50 87 LEU A CA 1
ATOM 577 C C . LEU A 1 87 ? -7.456 7.575 6.997 1.00 95.50 87 LEU A C 1
ATOM 579 O O . LEU A 1 87 ? -8.085 7.605 8.049 1.00 95.50 87 LEU A O 1
ATOM 583 N N . VAL A 1 88 ? -8.051 7.667 5.807 1.00 96.56 88 VAL A N 1
ATOM 584 C CA . VAL A 1 88 ? -9.506 7.772 5.645 1.00 96.56 88 VAL A CA 1
ATOM 585 C C . VAL A 1 88 ? -10.194 6.529 6.205 1.00 96.56 88 VAL A C 1
ATOM 587 O O . VAL A 1 88 ? -11.112 6.654 7.007 1.00 96.56 88 VAL A O 1
ATOM 590 N N . GLY A 1 89 ? -9.735 5.326 5.850 1.00 95.00 89 GLY A N 1
ATOM 591 C CA . GLY A 1 89 ? -10.305 4.073 6.348 1.00 95.00 89 GLY A CA 1
ATOM 592 C C . GLY A 1 89 ? -10.266 3.958 7.873 1.00 95.00 89 GLY A C 1
ATOM 593 O O . GLY A 1 89 ? -11.211 3.441 8.472 1.00 95.00 89 GLY A O 1
ATOM 594 N N . LEU A 1 90 ? -9.217 4.488 8.506 1.00 92.81 90 LEU A N 1
ATOM 595 C CA . LEU A 1 90 ? -9.113 4.570 9.961 1.00 92.81 90 LEU A CA 1
ATOM 596 C C . LEU A 1 90 ? -10.010 5.669 10.556 1.00 92.81 90 LEU A C 1
ATOM 598 O O . LEU A 1 90 ? -10.666 5.443 11.570 1.00 92.81 90 LEU A O 1
ATOM 602 N N . ALA A 1 91 ? -10.087 6.833 9.911 1.00 93.19 91 ALA A N 1
ATOM 603 C CA . ALA A 1 91 ? -10.882 7.976 10.360 1.00 93.19 91 ALA A CA 1
ATOM 604 C C . ALA A 1 91 ? -12.401 7.759 10.240 1.00 93.19 91 ALA A C 1
ATOM 606 O O . ALA A 1 91 ? -13.163 8.398 10.955 1.00 93.19 91 ALA A O 1
ATOM 607 N N . LEU A 1 92 ? -12.856 6.823 9.399 1.00 87.94 92 LEU A N 1
ATOM 608 C CA . LEU A 1 92 ? -14.265 6.402 9.295 1.00 87.94 92 LEU A CA 1
ATOM 609 C C . LEU A 1 92 ? -14.745 5.553 10.501 1.00 87.94 92 LEU A C 1
ATOM 611 O O . LEU A 1 92 ? -15.764 4.859 10.428 1.00 87.94 92 LEU A O 1
ATOM 615 N N . GLY A 1 93 ? -13.983 5.534 11.600 1.00 69.56 93 GLY A N 1
ATOM 616 C CA . GLY A 1 93 ? -14.371 4.940 12.879 1.00 69.56 93 GLY A CA 1
ATOM 617 C C . GLY A 1 93 ? -15.521 5.699 13.560 1.00 69.56 93 GLY A C 1
ATOM 618 O O . GLY A 1 93 ? -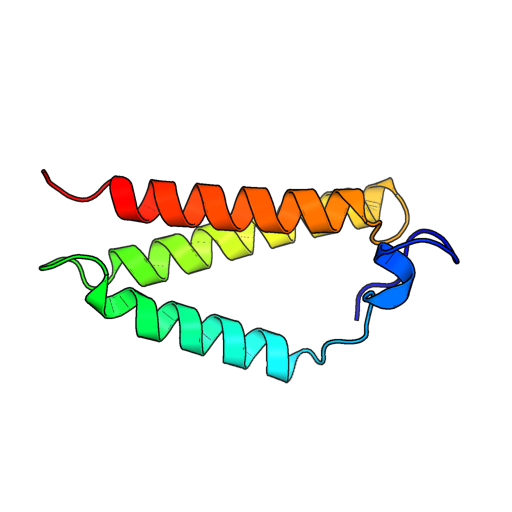15.804 6.839 13.197 1.00 69.56 93 GLY A O 1
ATOM 619 N N . PRO A 1 94 ? -16.224 5.066 14.516 1.00 61.53 94 PRO A N 1
ATOM 620 C CA . PRO A 1 94 ? -17.282 5.737 15.264 1.00 61.53 94 PRO A CA 1
ATOM 621 C C . PRO A 1 94 ? -16.704 6.903 16.082 1.00 61.53 94 PRO A C 1
ATOM 623 O O . PRO A 1 94 ? -15.603 6.782 16.620 1.00 61.53 94 PRO A O 1
ATOM 626 N N . ALA A 1 95 ? -17.448 8.014 16.118 1.00 61.50 95 ALA A N 1
ATOM 627 C CA . ALA A 1 95 ? -17.160 9.186 16.945 1.00 61.50 95 ALA A CA 1
ATOM 628 C C . ALA A 1 95 ? -17.268 8.876 18.445 1.00 61.50 95 ALA A C 1
ATOM 630 O O . ALA A 1 95 ? -18.100 8.007 18.804 1.00 61.50 95 ALA A O 1
#

pLDDT: mean 91.79, std 7.66, range [61.5, 98.19]

Secondary structure (DSSP, 8-state):
-PPBSSSSSHHHHHTT-S-HHHHHHHHHHHHHHGGGGSTT-TTHHHHHHHHHHHHHHHHHHHHHHHHSSB-HHHHHHHHHHHHHHHHHHHHTS--

Sequence (95 aa):
GIPAARETGMGALVAGTVAAPTVALAALGIALAAISAIPGRPWQGPVAVVAALVAAGLLIRHAVRRLGGITGDVLGAAVEVTGTLTLVGLALGPA

Foldseek 3Di:
DWAALDCDDPSNVPPPPDDPVNVVVVLVVQLCVQLPLAPPRSNQLNVLQVVLVVVLVVLQVVCCVVRVTDHPVSVVVSVVSSVVSSVVSSVPYDD